Protein AF-A0A958XZP2-F1 (afdb_monomer)

Structure (mmCIF, N/CA/C/O backbone):
data_AF-A0A958XZP2-F1
#
_entry.id   AF-A0A958XZP2-F1
#
loop_
_atom_site.group_PDB
_atom_site.id
_atom_site.type_symbol
_atom_site.label_atom_id
_atom_site.label_alt_id
_atom_site.label_comp_id
_atom_site.label_asym_id
_atom_site.label_entity_id
_atom_site.label_seq_id
_atom_site.pdbx_PDB_ins_code
_atom_site.Cartn_x
_atom_site.Cartn_y
_atom_site.Cartn_z
_atom_site.occupancy
_atom_site.B_iso_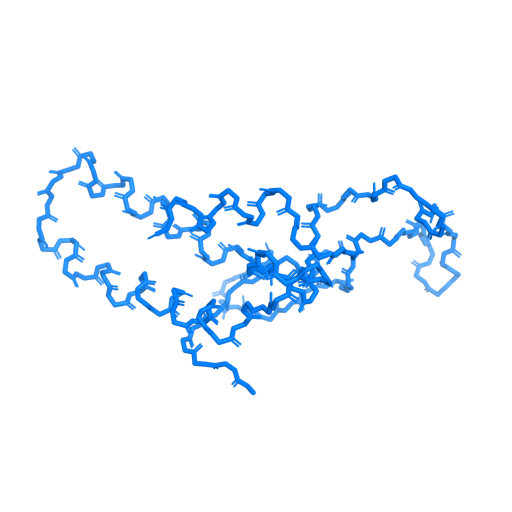or_equiv
_atom_site.auth_seq_id
_atom_site.auth_comp_id
_atom_site.auth_asym_id
_atom_site.auth_atom_id
_atom_site.pdbx_PDB_model_num
ATOM 1 N N . GLY A 1 1 ? -9.287 -0.840 -13.168 1.00 87.62 1 GLY A N 1
ATOM 2 C CA . GLY A 1 1 ? -9.205 -0.010 -11.952 1.00 87.62 1 GLY A CA 1
ATOM 3 C C . GLY A 1 1 ? -9.614 -0.863 -10.775 1.00 87.62 1 GLY A C 1
ATOM 4 O O . GLY A 1 1 ? -10.438 -1.745 -10.977 1.00 87.62 1 GLY A O 1
ATOM 5 N N . ALA A 1 2 ? -9.021 -0.633 -9.608 1.00 97.25 2 ALA A N 1
ATOM 6 C CA . ALA A 1 2 ? -9.322 -1.359 -8.375 1.00 97.25 2 ALA A CA 1
ATOM 7 C C . ALA A 1 2 ? -10.354 -0.597 -7.528 1.00 97.25 2 ALA A C 1
ATOM 9 O O . ALA A 1 2 ? -10.469 0.627 -7.630 1.00 97.25 2 ALA A O 1
ATOM 10 N N . ARG A 1 3 ? -11.115 -1.324 -6.711 1.00 98.44 3 ARG A N 1
ATOM 11 C CA . ARG A 1 3 ? -11.958 -0.762 -5.648 1.00 98.44 3 ARG A CA 1
ATOM 12 C C . ARG A 1 3 ? -11.086 -0.292 -4.477 1.00 98.44 3 ARG A C 1
ATOM 14 O O . ARG A 1 3 ? -9.874 -0.472 -4.477 1.00 98.44 3 ARG A O 1
ATOM 21 N N . GLY A 1 4 ? -11.722 0.280 -3.455 1.00 97.94 4 GLY A N 1
ATOM 22 C CA . GLY A 1 4 ? -11.022 0.702 -2.244 1.00 97.94 4 GLY A CA 1
ATOM 23 C C . GLY A 1 4 ? -10.228 1.991 -2.439 1.00 97.94 4 GLY A C 1
ATOM 24 O O . GLY A 1 4 ? -10.629 2.861 -3.213 1.00 97.94 4 GLY A O 1
ATOM 25 N N . TRP A 1 5 ? -9.124 2.123 -1.709 1.00 98.12 5 TRP A N 1
ATOM 26 C CA . TRP A 1 5 ? -8.208 3.257 -1.812 1.00 98.12 5 TRP A CA 1
ATOM 27 C C . TRP A 1 5 ? -6.759 2.791 -1.666 1.00 98.12 5 TRP A C 1
ATOM 29 O O . TRP A 1 5 ? -6.489 1.740 -1.090 1.00 98.12 5 TRP A O 1
ATOM 39 N N . VAL A 1 6 ? -5.834 3.590 -2.196 1.00 97.62 6 VAL A N 1
ATOM 40 C CA . VAL A 1 6 ? -4.394 3.335 -2.138 1.00 97.62 6 VAL A CA 1
ATOM 41 C C . VAL A 1 6 ? -3.657 4.636 -1.852 1.00 97.62 6 VAL A C 1
ATOM 43 O O . VAL A 1 6 ? -4.062 5.702 -2.318 1.00 97.62 6 VAL A O 1
ATOM 46 N N . PHE A 1 7 ? -2.578 4.537 -1.085 1.00 97.31 7 PHE A N 1
ATOM 47 C CA . PHE A 1 7 ? -1.585 5.585 -0.900 1.00 97.31 7 PHE A CA 1
ATOM 48 C C . PHE A 1 7 ? -0.209 4.978 -1.166 1.00 97.31 7 PHE A C 1
ATOM 50 O O . PHE A 1 7 ? 0.062 3.866 -0.706 1.00 97.31 7 PHE A O 1
ATOM 57 N N . HIS A 1 8 ? 0.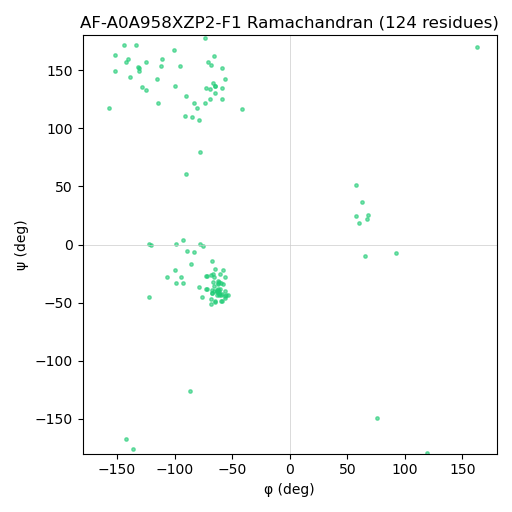616 5.706 -1.921 1.00 96.25 8 HIS A N 1
ATOM 58 C CA . HIS A 1 8 ? 1.963 5.276 -2.266 1.00 96.25 8 HIS A CA 1
ATOM 59 C C . HIS A 1 8 ? 2.952 5.694 -1.163 1.00 96.25 8 HIS A C 1
ATOM 61 O O . HIS A 1 8 ? 2.733 5.386 0.003 1.00 96.25 8 HIS A O 1
ATOM 67 N N . GLN A 1 9 ? 4.024 6.408 -1.498 1.00 95.12 9 GLN A N 1
ATOM 68 C CA . GLN A 1 9 ? 5.125 6.707 -0.584 1.00 95.12 9 GLN A CA 1
ATOM 69 C C . GLN A 1 9 ? 5.164 8.162 -0.080 1.00 95.12 9 GLN A C 1
ATOM 71 O O . GLN A 1 9 ? 5.581 8.403 1.051 1.00 95.12 9 GLN A O 1
ATOM 76 N N . ASN A 1 10 ? 4.655 9.134 -0.850 1.00 96.44 10 ASN A N 1
ATOM 77 C CA . ASN A 1 10 ? 4.691 10.558 -0.486 1.00 96.44 10 ASN A CA 1
ATOM 78 C C . ASN A 1 10 ? 3.309 11.209 -0.487 1.00 96.44 10 ASN A C 1
ATOM 80 O O . ASN A 1 10 ? 2.557 11.108 -1.454 1.00 96.44 10 ASN A O 1
ATOM 84 N N . THR A 1 11 ? 3.016 11.955 0.578 1.00 97.00 11 THR A N 1
ATOM 85 C CA . THR A 1 11 ? 1.851 12.842 0.669 1.00 97.00 11 THR A CA 1
ATOM 86 C C . THR A 1 11 ? 2.263 14.204 1.226 1.00 97.00 11 THR A C 1
ATOM 88 O O . THR A 1 11 ? 3.394 14.386 1.677 1.00 97.00 11 THR A O 1
ATOM 91 N N . ASP A 1 12 ? 1.351 15.169 1.202 1.00 96.75 12 ASP A N 1
ATOM 92 C CA . ASP A 1 12 ? 1.570 16.528 1.691 1.00 96.75 12 ASP A CA 1
ATOM 93 C C . ASP A 1 12 ? 0.319 17.098 2.396 1.00 96.75 12 ASP A C 1
ATOM 95 O O . ASP A 1 12 ? -0.635 16.385 2.745 1.00 96.75 12 ASP A O 1
ATOM 99 N N . LEU A 1 13 ? 0.312 18.414 2.641 1.00 98.25 13 LEU A N 1
ATOM 100 C CA . LEU A 1 13 ? -0.820 19.107 3.264 1.00 98.25 13 LEU A CA 1
ATOM 101 C C . LEU A 1 13 ? -2.137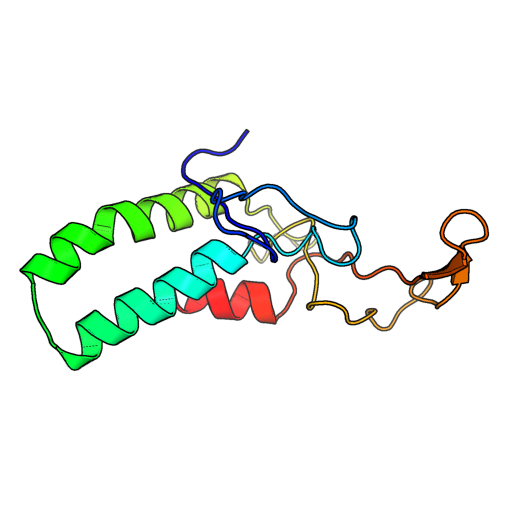 18.899 2.494 1.00 98.25 13 LEU A C 1
ATOM 103 O O . LEU A 1 13 ? -3.204 18.890 3.107 1.00 98.25 13 LEU A O 1
ATOM 107 N N . TRP A 1 14 ? -2.057 18.679 1.183 1.00 97.38 14 TRP A N 1
ATOM 108 C CA . TRP A 1 14 ? -3.190 18.529 0.274 1.00 97.38 14 TRP A CA 1
ATOM 109 C C . TRP A 1 14 ? -3.623 17.077 0.077 1.00 97.38 14 TRP A C 1
ATOM 111 O O . TRP A 1 14 ? -4.559 16.825 -0.679 1.00 97.38 14 TRP A O 1
ATOM 121 N N . ARG A 1 15 ? -3.003 16.132 0.799 1.00 96.88 15 ARG A N 1
ATOM 122 C CA . ARG A 1 15 ? -3.402 14.715 0.841 1.00 96.88 15 ARG A CA 1
ATOM 123 C C . ARG A 1 15 ? -3.301 14.022 -0.516 1.00 96.88 15 ARG A C 1
ATOM 125 O O . ARG A 1 15 ? -4.125 13.169 -0.843 1.00 96.88 15 ARG A O 1
ATOM 132 N N . VAL A 1 16 ? -2.290 14.370 -1.310 1.00 96.94 16 VAL A N 1
ATOM 133 C CA . VAL A 1 16 ? -2.003 13.626 -2.540 1.00 96.94 16 VAL A CA 1
ATOM 134 C C . VAL A 1 16 ? -1.720 12.157 -2.211 1.00 96.94 16 VAL A C 1
ATOM 136 O O . VAL A 1 16 ? -1.006 11.854 -1.256 1.00 96.94 16 VAL A O 1
ATOM 139 N N . ALA A 1 17 ? -2.313 11.253 -2.990 1.00 96.69 17 ALA A N 1
ATOM 140 C CA . ALA A 1 17 ? -2.124 9.809 -2.845 1.00 96.69 17 ALA A CA 1
ATOM 141 C C . ALA A 1 17 ? -1.585 9.129 -4.115 1.00 96.69 17 ALA A C 1
ATOM 143 O O . ALA A 1 17 ? -1.386 7.914 -4.138 1.00 96.69 17 ALA A O 1
ATOM 144 N N . ALA A 1 18 ? -1.357 9.911 -5.172 1.00 95.06 18 ALA A N 1
ATOM 145 C CA . ALA A 1 18 ? -0.758 9.458 -6.420 1.00 95.06 18 ALA A CA 1
ATOM 146 C C . ALA A 1 18 ? 0.728 9.091 -6.225 1.00 95.06 18 ALA A C 1
ATOM 148 O O . ALA A 1 18 ? 1.368 9.636 -5.324 1.00 95.06 18 ALA A O 1
ATOM 149 N N . PRO A 1 19 ? 1.284 8.197 -7.061 1.00 94.06 19 PRO A N 1
ATOM 150 C CA . PRO A 1 19 ? 2.707 7.880 -7.015 1.00 94.06 19 PRO A CA 1
ATOM 151 C C . PRO A 1 19 ? 3.538 9.114 -7.389 1.00 94.06 19 PRO A C 1
ATOM 153 O O . PRO A 1 19 ? 3.206 9.811 -8.351 1.00 94.06 19 PRO A O 1
ATOM 156 N N . MET A 1 20 ? 4.617 9.370 -6.647 1.00 91.44 20 MET A N 1
ATOM 157 C CA . MET A 1 20 ? 5.513 10.513 -6.882 1.00 91.44 20 MET A CA 1
ATOM 158 C C . MET A 1 20 ? 6.887 10.073 -7.405 1.00 91.44 20 MET A C 1
ATOM 160 O O . MET A 1 20 ? 7.270 8.913 -7.244 1.00 91.44 20 MET A O 1
ATOM 164 N N . ASP A 1 21 ? 7.605 11.007 -8.033 1.00 88.25 21 ASP A N 1
ATOM 165 C CA . ASP A 1 21 ? 9.038 10.968 -8.384 1.00 88.25 21 ASP A CA 1
ATOM 166 C C . ASP A 1 21 ? 9.485 9.908 -9.406 1.00 88.25 21 ASP A C 1
ATOM 168 O O . ASP A 1 21 ? 10.582 9.990 -9.949 1.00 88.25 21 ASP A O 1
ATOM 172 N N . GLY A 1 22 ? 8.615 8.961 -9.761 1.00 86.62 22 GLY A N 1
ATOM 173 C CA . GLY A 1 22 ? 8.839 7.989 -10.828 1.00 86.62 22 GLY A CA 1
ATOM 174 C C . GLY A 1 22 ? 8.824 6.543 -10.335 1.00 86.62 22 GLY A C 1
ATOM 175 O O . GLY A 1 22 ? 8.602 6.280 -9.155 1.00 86.62 22 GLY A O 1
ATOM 176 N N . PRO A 1 23 ? 9.037 5.568 -11.230 1.00 83.69 23 PRO A N 1
ATOM 177 C CA . PRO A 1 23 ? 8.819 4.157 -10.923 1.00 83.69 23 PRO A CA 1
ATOM 178 C C . PRO A 1 23 ? 9.763 3.589 -9.854 1.00 83.69 23 PRO A C 1
ATOM 180 O O . PRO A 1 23 ? 9.423 2.586 -9.232 1.00 83.69 23 PRO A O 1
ATOM 183 N N . CYS A 1 24 ? 10.913 4.224 -9.619 1.00 86.06 24 CYS A N 1
ATOM 184 C CA . CYS A 1 24 ? 11.905 3.783 -8.637 1.00 86.06 24 CYS A CA 1
ATOM 185 C C . CYS A 1 24 ? 11.417 3.930 -7.184 1.00 86.06 24 CYS A C 1
ATOM 187 O O . CYS A 1 24 ? 11.861 3.191 -6.306 1.00 86.06 24 CYS A O 1
ATOM 189 N N . TRP A 1 25 ? 10.490 4.862 -6.950 1.00 89.94 25 TRP A N 1
ATOM 190 C CA . TRP A 1 25 ? 9.954 5.212 -5.628 1.00 89.94 25 TRP A CA 1
ATOM 191 C C . TRP A 1 25 ? 8.435 5.046 -5.585 1.00 89.94 25 TRP A C 1
ATOM 193 O O . TRP A 1 25 ? 7.874 4.439 -4.677 1.00 89.94 25 TRP A O 1
ATOM 203 N N . GLY A 1 26 ? 7.771 5.546 -6.627 1.00 92.00 26 GLY A N 1
ATOM 204 C CA . GLY A 1 26 ? 6.324 5.611 -6.769 1.00 92.00 26 GLY A CA 1
ATOM 205 C C . GLY A 1 26 ? 5.621 4.269 -6.907 1.00 92.00 26 GLY A C 1
ATOM 206 O O . GLY A 1 26 ? 4.410 4.219 -6.752 1.00 92.00 26 GLY A O 1
ATOM 207 N N . THR A 1 27 ? 6.328 3.172 -7.183 1.00 92.12 27 THR A N 1
ATOM 208 C CA . THR A 1 27 ? 5.713 1.833 -7.286 1.00 92.12 27 THR A CA 1
ATOM 209 C C . THR A 1 27 ? 5.403 1.196 -5.930 1.00 92.12 27 THR A C 1
ATOM 211 O O . THR A 1 27 ? 4.849 0.101 -5.881 1.00 92.12 27 THR A O 1
ATOM 214 N N . PHE A 1 28 ? 5.696 1.880 -4.821 1.00 95.50 28 PHE A N 1
ATOM 215 C CA . PHE A 1 28 ? 5.384 1.417 -3.473 1.00 95.50 28 PHE A CA 1
ATOM 216 C C . PHE A 1 28 ? 3.901 1.623 -3.131 1.00 95.50 28 PHE A C 1
ATOM 218 O O . PHE A 1 28 ? 3.527 2.574 -2.452 1.00 95.50 28 PHE A O 1
ATOM 225 N N . THR A 1 29 ? 3.027 0.735 -3.606 1.00 95.69 29 THR A N 1
ATOM 226 C CA . THR A 1 29 ? 1.562 0.846 -3.452 1.00 95.69 29 THR A CA 1
ATOM 227 C C . THR A 1 29 ? 1.037 0.501 -2.053 1.00 95.69 29 THR A C 1
ATOM 229 O O . THR A 1 29 ? -0.169 0.544 -1.828 1.00 95.69 29 THR A O 1
ATOM 232 N N . VAL A 1 30 ? 1.900 0.108 -1.114 1.00 96.94 30 VAL A N 1
ATOM 233 C CA . VAL A 1 30 ? 1.494 -0.408 0.207 1.00 96.94 30 VAL A CA 1
ATOM 234 C C . VAL A 1 30 ? 1.554 0.624 1.332 1.00 96.94 30 VAL A C 1
ATOM 236 O O . VAL A 1 30 ? 1.200 0.297 2.462 1.00 96.94 30 VAL A O 1
ATOM 239 N N . GLY A 1 31 ? 1.935 1.878 1.066 1.00 97.12 31 GLY A N 1
ATOM 240 C CA . GLY A 1 31 ? 2.074 2.884 2.125 1.00 97.12 31 GLY A CA 1
ATOM 241 C C . GLY A 1 31 ? 0.772 3.159 2.881 1.00 97.12 31 GLY A C 1
ATOM 242 O O . GLY A 1 31 ? 0.783 3.281 4.103 1.00 97.12 31 GLY A O 1
ATOM 243 N N . GLY A 1 32 ? -0.372 3.182 2.189 1.00 97.25 32 GLY A N 1
ATOM 244 C CA . GLY A 1 32 ? -1.683 3.329 2.838 1.00 97.25 32 GLY A CA 1
ATOM 245 C C . GLY A 1 32 ? -2.013 2.172 3.777 1.00 97.25 32 GLY A C 1
ATOM 246 O O . GLY A 1 32 ? -2.454 2.393 4.902 1.00 97.25 32 GLY A O 1
ATOM 247 N N . ALA A 1 33 ? -1.732 0.954 3.320 1.00 97.62 33 ALA A N 1
ATOM 248 C CA . ALA A 1 33 ? -1.868 -0.267 4.100 1.00 97.62 33 ALA A CA 1
ATOM 249 C C . ALA A 1 33 ? -0.951 -0.259 5.337 1.00 97.62 33 ALA A C 1
ATOM 251 O O . ALA A 1 33 ? -1.385 -0.539 6.451 1.00 97.62 33 ALA A O 1
ATOM 252 N N . TRP A 1 34 ? 0.299 0.169 5.179 1.00 97.94 34 TRP A N 1
ATOM 253 C CA . TRP A 1 34 ? 1.227 0.267 6.300 1.00 97.94 34 TRP A CA 1
ATOM 254 C C . TRP A 1 34 ? 0.743 1.254 7.372 1.00 97.94 34 TRP A C 1
ATOM 256 O O . TRP A 1 34 ? 0.787 0.955 8.565 1.00 97.94 34 TRP A O 1
ATOM 266 N N . LEU A 1 35 ? 0.211 2.412 6.966 1.00 97.62 35 LEU A N 1
ATOM 267 C CA . LEU A 1 35 ? -0.360 3.379 7.907 1.00 97.62 35 LEU A CA 1
ATOM 268 C C . LEU A 1 35 ? -1.558 2.804 8.673 1.00 97.62 35 LEU A C 1
ATOM 270 O O . LEU A 1 35 ? -1.735 3.132 9.846 1.00 97.62 35 LEU A O 1
ATOM 274 N N . THR A 1 36 ? -2.359 1.924 8.059 1.00 97.75 36 THR A N 1
ATOM 275 C CA . THR A 1 36 ? -3.474 1.287 8.772 1.00 97.75 36 THR A CA 1
ATOM 276 C C . THR A 1 36 ? -3.021 0.372 9.903 1.00 97.75 36 THR A C 1
ATOM 278 O O . THR A 1 36 ? -3.729 0.300 10.905 1.00 97.75 36 THR A O 1
ATOM 281 N N . ASN A 1 37 ? -1.825 -0.220 9.820 1.00 96.19 37 ASN A N 1
ATOM 282 C CA . ASN A 1 37 ? -1.278 -1.036 10.907 1.00 96.19 37 ASN A CA 1
ATOM 283 C C . ASN A 1 37 ? -1.049 -0.186 12.164 1.00 96.19 37 ASN A C 1
ATOM 285 O O . ASN A 1 37 ? -1.434 -0.597 13.249 1.00 96.19 37 ASN A O 1
ATOM 289 N N . GLN A 1 38 ? -0.551 1.051 12.028 1.00 97.00 38 GLN A N 1
ATOM 290 C CA . GLN A 1 38 ? -0.387 1.961 13.175 1.00 97.00 38 GLN A CA 1
ATOM 291 C C . GLN A 1 38 ? -1.725 2.373 13.806 1.00 97.00 38 GLN A C 1
ATOM 293 O O . GLN A 1 38 ? -1.822 2.545 15.022 1.00 97.00 38 GLN A O 1
ATOM 298 N N . LEU A 1 39 ? -2.765 2.544 12.985 1.00 97.56 39 LEU A N 1
ATOM 299 C CA . LEU A 1 39 ? -4.112 2.819 13.485 1.00 97.56 39 LEU A CA 1
ATOM 300 C C . LEU A 1 39 ? -4.667 1.600 14.233 1.00 97.56 39 LEU A C 1
ATOM 302 O O . LEU A 1 39 ? -5.249 1.737 15.305 1.00 97.56 39 LEU A O 1
ATOM 306 N N . TYR A 1 40 ? -4.450 0.397 13.704 1.00 97.50 40 TYR A N 1
ATOM 307 C CA . TYR A 1 40 ? -4.882 -0.830 14.361 1.00 97.50 40 TYR A CA 1
ATOM 308 C C . TYR A 1 40 ? -4.107 -1.103 15.655 1.00 97.50 40 TYR A C 1
ATOM 310 O O . TYR A 1 40 ? -4.715 -1.459 16.663 1.00 97.50 40 TYR A O 1
ATOM 318 N N . ASP A 1 41 ? -2.801 -0.829 15.684 1.00 97.62 41 ASP A N 1
ATOM 319 C CA . ASP A 1 41 ? -1.988 -0.890 16.899 1.00 97.62 41 ASP A CA 1
ATOM 320 C C . ASP A 1 41 ? -2.585 -0.010 18.001 1.00 97.62 41 ASP A C 1
ATOM 322 O O . ASP A 1 41 ? -2.712 -0.454 19.141 1.00 97.62 41 ASP A O 1
ATOM 326 N N . HIS A 1 42 ? -3.024 1.213 17.675 1.00 98.00 42 HIS A N 1
ATOM 327 C CA . HIS A 1 42 ? -3.690 2.081 18.649 1.00 98.00 42 HIS A CA 1
ATOM 328 C C . HIS A 1 42 ? -4.909 1.397 19.280 1.00 98.00 42 HIS A C 1
ATOM 330 O O . HIS A 1 42 ? -5.030 1.387 20.505 1.00 98.00 42 HIS A O 1
ATOM 336 N N . TYR A 1 43 ? -5.759 0.759 18.469 1.00 98.19 43 TYR A N 1
ATOM 337 C CA . TYR A 1 43 ? -6.869 -0.046 18.980 1.00 98.19 43 TYR A CA 1
ATOM 338 C C . TYR A 1 43 ? -6.384 -1.201 19.869 1.00 98.19 43 TYR A C 1
ATOM 340 O O . TYR A 1 43 ? -6.954 -1.420 20.935 1.00 98.19 43 TYR A O 1
ATOM 348 N N . LEU A 1 44 ? -5.327 -1.925 19.491 1.00 97.94 44 LEU A N 1
ATOM 349 C CA . LEU A 1 44 ? -4.798 -3.021 20.312 1.00 97.94 44 LEU A CA 1
ATOM 350 C C . LEU A 1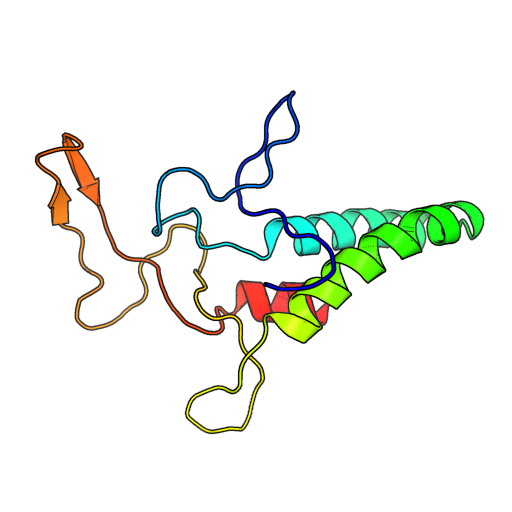 44 ? -4.308 -2.539 21.687 1.00 97.94 44 LEU A C 1
ATOM 352 O O . LEU A 1 44 ? -4.444 -3.269 22.673 1.00 97.94 44 LEU A O 1
ATOM 356 N N . TYR A 1 45 ? -3.787 -1.314 21.780 1.00 98.31 45 TYR A N 1
ATOM 357 C CA . TYR A 1 45 ? -3.358 -0.721 23.048 1.00 98.31 45 TYR A CA 1
ATOM 358 C C . TYR A 1 45 ? -4.508 -0.165 23.894 1.00 98.31 45 TYR A C 1
ATOM 360 O O . TYR A 1 45 ? -4.440 -0.257 25.121 1.00 98.31 45 TYR A O 1
ATOM 368 N N . THR A 1 46 ? -5.542 0.422 23.285 1.00 98.19 46 THR A N 1
ATOM 369 C CA . THR A 1 46 ? -6.646 1.067 24.024 1.00 98.19 46 THR A CA 1
ATOM 370 C C . THR A 1 46 ? -7.841 0.148 24.259 1.00 98.19 46 THR A C 1
ATOM 372 O O . THR A 1 46 ? -8.549 0.305 25.252 1.00 98.19 46 THR A O 1
ATOM 375 N N . GLN A 1 47 ? -8.051 -0.826 23.371 1.00 97.94 47 GLN A N 1
ATOM 376 C CA . GLN A 1 47 ? -9.210 -1.721 23.305 1.00 97.94 47 GLN A CA 1
ATOM 377 C C . GLN A 1 47 ? -10.553 -0.977 23.159 1.00 97.94 47 GLN A C 1
ATOM 379 O O . GLN A 1 47 ? -11.611 -1.501 23.509 1.00 97.94 47 GLN A O 1
ATOM 384 N N . GLU A 1 48 ? -10.539 0.249 22.626 1.00 98.56 48 GLU A N 1
ATOM 385 C CA . GLU A 1 48 ? -11.744 1.065 22.447 1.00 98.56 48 GLU A CA 1
ATOM 386 C C . GLU A 1 48 ? -12.550 0.628 21.214 1.00 98.56 48 GLU A C 1
ATOM 388 O O . GLU A 1 48 ? -12.181 0.893 20.069 1.00 98.56 48 GLU A O 1
ATOM 393 N N . GLU A 1 49 ? -13.695 -0.025 21.439 1.00 98.06 49 GLU A N 1
ATOM 394 C CA . GLU A 1 49 ? -14.547 -0.531 20.352 1.00 98.06 49 GLU A CA 1
ATOM 395 C C . GLU A 1 49 ? -15.102 0.568 19.437 1.00 98.06 49 GLU A C 1
ATOM 397 O O . GLU A 1 49 ? -15.259 0.340 18.238 1.00 98.06 49 GLU A O 1
ATOM 402 N N . GLU A 1 50 ? -15.407 1.755 19.970 1.00 98.50 50 GLU A N 1
ATOM 403 C CA . GLU A 1 50 ? -15.906 2.870 19.153 1.00 98.50 50 GLU A CA 1
ATOM 404 C C . GLU A 1 50 ? -14.835 3.366 18.173 1.00 98.50 50 GLU A C 1
ATOM 406 O O . GLU A 1 50 ? -15.130 3.556 16.994 1.00 98.50 50 GLU A O 1
ATOM 411 N N . TYR A 1 51 ? -13.572 3.446 18.608 1.00 98.38 51 TYR A N 1
ATOM 412 C CA . TYR A 1 51 ? -12.452 3.756 17.719 1.00 98.38 51 TYR A CA 1
ATOM 413 C C . TYR A 1 51 ? -12.293 2.694 16.622 1.00 98.38 51 TYR A C 1
ATOM 415 O O . TYR A 1 51 ? -12.136 3.035 15.449 1.00 98.38 51 TYR A O 1
ATOM 423 N N . LEU A 1 52 ? -12.410 1.402 16.962 1.00 98.38 52 LEU A N 1
ATOM 424 C CA . LEU A 1 52 ? -12.355 0.335 15.958 1.00 98.38 52 LEU A CA 1
ATOM 425 C C . LEU A 1 52 ? -13.485 0.457 14.925 1.00 98.38 52 LEU A C 1
ATOM 427 O O . LEU A 1 52 ? -13.249 0.244 13.736 1.00 98.38 52 LEU A O 1
ATOM 431 N N . LYS A 1 53 ? -14.706 0.808 15.346 1.00 98.50 53 LYS A N 1
ATOM 432 C CA . LYS A 1 53 ? -15.843 1.010 14.429 1.00 98.50 53 LYS A CA 1
ATOM 433 C C . LYS A 1 53 ? -15.591 2.157 13.452 1.00 98.50 53 LYS A C 1
ATOM 435 O O . LYS A 1 53 ? -15.964 2.035 12.286 1.00 98.50 53 LYS A O 1
ATOM 440 N N . GLU A 1 54 ? -14.950 3.235 13.899 1.00 98.19 54 GLU A N 1
ATOM 441 C CA . GLU A 1 54 ? -14.550 4.359 13.042 1.00 98.19 54 GLU A CA 1
ATOM 442 C C . GLU A 1 54 ? -13.389 3.997 12.102 1.00 98.19 54 GLU A C 1
ATOM 444 O O . GLU A 1 54 ? -13.390 4.390 10.934 1.00 98.19 54 GLU A O 1
ATOM 449 N N . LEU A 1 55 ? -12.424 3.211 12.584 1.00 98.06 55 LEU A N 1
ATOM 450 C CA . LEU A 1 55 ? -11.253 2.770 11.825 1.00 98.06 55 LEU A CA 1
ATOM 451 C C . LEU A 1 55 ? -11.591 1.716 10.759 1.00 98.06 55 LEU A C 1
ATOM 453 O O . LEU A 1 55 ? -11.034 1.733 9.659 1.00 98.06 55 LEU A O 1
ATOM 457 N N . TYR A 1 56 ? -12.504 0.791 11.056 1.00 97.94 56 TYR A N 1
ATOM 458 C CA . TYR A 1 56 ? -12.765 -0.383 10.221 1.00 97.94 56 TYR A CA 1
ATOM 459 C C . TYR A 1 56 ? -13.076 -0.061 8.745 1.00 97.94 56 TYR A C 1
ATOM 461 O O . TYR A 1 56 ? -12.512 -0.723 7.870 1.00 97.94 56 TYR A O 1
ATOM 469 N N . PRO A 1 57 ? -13.899 0.952 8.398 1.00 98.38 57 PRO A N 1
ATOM 470 C CA . PRO A 1 57 ? -14.109 1.343 7.005 1.00 98.38 57 PRO A CA 1
ATOM 471 C C . PRO A 1 57 ? -12.822 1.750 6.271 1.00 98.38 57 PRO A C 1
ATOM 473 O O . PRO A 1 57 ? -12.696 1.468 5.077 1.00 98.38 57 PRO A O 1
ATOM 476 N N . VAL A 1 58 ? -11.866 2.375 6.968 1.00 97.94 58 VAL A N 1
ATOM 477 C CA . VAL A 1 58 ? -10.569 2.783 6.406 1.00 97.94 58 VAL A CA 1
ATOM 478 C C . VAL A 1 58 ? -9.726 1.549 6.088 1.00 97.94 58 VAL A C 1
ATOM 480 O O . VAL A 1 58 ? -9.307 1.393 4.939 1.00 97.94 58 VAL A O 1
ATOM 483 N N . MET A 1 59 ? -9.564 0.634 7.052 1.00 97.81 59 MET A N 1
ATOM 484 C CA . MET A 1 59 ? -8.843 -0.635 6.856 1.00 97.81 59 MET A CA 1
ATOM 485 C C . MET A 1 59 ? -9.476 -1.476 5.745 1.00 97.81 59 MET A C 1
ATOM 487 O O . MET A 1 59 ? -8.802 -1.898 4.808 1.00 97.81 59 MET A O 1
ATOM 491 N N . LYS A 1 60 ? -10.803 -1.644 5.782 1.00 98.06 60 LYS A N 1
ATOM 492 C CA . LYS A 1 60 ? -11.558 -2.370 4.754 1.00 98.06 60 LYS A CA 1
ATOM 493 C C . LYS A 1 60 ? -11.316 -1.792 3.362 1.00 98.06 60 LYS A C 1
ATOM 495 O O . LYS A 1 60 ? -11.214 -2.549 2.401 1.00 98.06 60 LYS A O 1
ATOM 500 N N . GLY A 1 61 ? -11.237 -0.469 3.240 1.00 98.38 61 GLY A N 1
ATOM 501 C CA . GLY A 1 61 ? -10.932 0.197 1.979 1.00 98.38 61 GLY A CA 1
ATOM 502 C C . GLY A 1 61 ? -9.539 -0.141 1.437 1.00 98.38 61 GLY A C 1
ATOM 503 O O . GLY A 1 61 ? -9.417 -0.366 0.235 1.00 98.38 61 GLY A O 1
ATOM 504 N N . ALA A 1 62 ? -8.527 -0.240 2.304 1.00 98.00 62 ALA A N 1
ATOM 505 C CA . ALA A 1 62 ? -7.176 -0.648 1.917 1.00 98.00 62 ALA A CA 1
ATOM 506 C C . ALA A 1 62 ? -7.143 -2.127 1.492 1.00 98.00 62 ALA A C 1
ATOM 508 O O . ALA A 1 62 ? -6.670 -2.443 0.403 1.00 98.00 62 ALA A O 1
ATOM 509 N N . VAL A 1 63 ? -7.753 -3.029 2.275 1.00 97.44 63 VAL A N 1
ATOM 510 C CA . VAL A 1 63 ? -7.888 -4.458 1.913 1.00 97.44 63 VAL A CA 1
ATOM 511 C C . VAL A 1 63 ? -8.589 -4.619 0.566 1.00 97.44 63 VAL A C 1
ATOM 513 O O . VAL A 1 63 ? -8.161 -5.396 -0.285 1.00 97.44 63 VAL A O 1
ATOM 516 N N . GLN A 1 64 ? -9.669 -3.868 0.344 1.00 98.31 64 GLN A N 1
ATOM 517 C CA . GLN A 1 64 ? -10.465 -3.968 -0.874 1.00 98.31 64 GLN A CA 1
ATOM 518 C C . GLN A 1 64 ? -9.667 -3.605 -2.132 1.00 98.31 64 GLN A C 1
ATOM 520 O O . GLN A 1 64 ? -9.943 -4.181 -3.186 1.00 98.31 64 GLN A O 1
ATOM 525 N N . PHE A 1 65 ? -8.691 -2.697 -2.019 1.00 98.31 65 PHE A N 1
ATOM 526 C CA . PHE A 1 65 ? -7.742 -2.409 -3.090 1.00 98.31 65 PHE A CA 1
ATOM 527 C C . PHE A 1 65 ? -6.858 -3.623 -3.384 1.00 98.31 65 PHE A C 1
ATOM 529 O O . PHE A 1 65 ? -6.788 -4.050 -4.534 1.00 98.31 65 PHE A O 1
ATOM 536 N N . PHE A 1 66 ? -6.255 -4.241 -2.363 1.00 97.69 66 PHE A N 1
ATOM 537 C CA . PHE A 1 66 ? -5.375 -5.400 -2.560 1.00 97.69 66 PHE A CA 1
ATOM 538 C C . PHE A 1 66 ? -6.100 -6.642 -3.079 1.00 97.69 66 PHE A C 1
ATOM 540 O O . PHE A 1 66 ? -5.536 -7.364 -3.895 1.00 97.69 66 PHE A O 1
ATOM 547 N N . LEU A 1 67 ? -7.370 -6.844 -2.719 1.00 97.12 67 LEU A N 1
ATOM 548 C CA . LEU A 1 67 ? -8.195 -7.906 -3.310 1.00 97.12 67 LEU A CA 1
ATOM 549 C C . LEU A 1 67 ? -8.373 -7.768 -4.832 1.00 97.12 67 LEU A C 1
ATOM 551 O O . LEU A 1 67 ? -8.614 -8.771 -5.499 1.00 97.12 67 LEU A O 1
ATOM 555 N N . ASP A 1 68 ? -8.267 -6.552 -5.373 1.00 98.19 68 ASP A N 1
ATOM 556 C CA . ASP A 1 68 ? -8.351 -6.285 -6.815 1.00 98.19 68 ASP A CA 1
ATOM 557 C C . ASP A 1 68 ? -6.975 -6.110 -7.476 1.00 98.19 68 ASP A C 1
ATOM 559 O O . ASP A 1 68 ? -6.865 -6.224 -8.697 1.00 98.19 68 ASP A O 1
ATOM 563 N N . PHE A 1 69 ? -5.950 -5.763 -6.692 1.00 97.25 69 PHE A N 1
ATOM 564 C CA . PHE A 1 69 ? -4.613 -5.421 -7.175 1.00 97.25 69 PHE A CA 1
ATOM 565 C C . PHE A 1 69 ? -3.657 -6.615 -7.206 1.00 97.25 69 PHE A C 1
ATOM 567 O O . PHE A 1 69 ? -2.789 -6.674 -8.075 1.00 97.25 69 PHE A O 1
ATOM 574 N N . LEU A 1 70 ? -3.795 -7.558 -6.270 1.00 97.25 70 LEU A N 1
ATOM 575 C CA . LEU A 1 70 ? -2.935 -8.734 -6.220 1.00 97.25 70 LEU A CA 1
ATOM 576 C C . LEU A 1 70 ? -3.167 -9.640 -7.435 1.00 97.25 70 LEU A C 1
ATOM 578 O O . LEU A 1 70 ? -4.301 -9.894 -7.842 1.00 97.25 70 LEU A O 1
ATOM 582 N N . VAL A 1 71 ? -2.075 -10.167 -7.982 1.00 97.25 71 VAL A N 1
ATOM 583 C CA . VAL A 1 71 ? -2.078 -11.091 -9.123 1.00 97.25 71 VAL A CA 1
ATOM 584 C C . VAL A 1 71 ? -1.340 -12.375 -8.769 1.00 97.25 71 VAL A C 1
ATOM 586 O O . VAL A 1 71 ? -0.509 -12.381 -7.864 1.00 97.25 71 VAL A O 1
ATOM 589 N N . GLU A 1 72 ? -1.629 -13.469 -9.470 1.00 97.56 72 GLU A N 1
ATOM 590 C CA . GLU A 1 72 ? -0.876 -14.714 -9.299 1.00 97.56 72 GLU A CA 1
ATOM 591 C C . GLU A 1 72 ? 0.584 -14.529 -9.733 1.00 97.56 72 GLU A C 1
ATOM 593 O O . GLU A 1 72 ? 0.877 -13.921 -10.768 1.00 97.56 72 GLU A O 1
ATOM 598 N N . ASP A 1 73 ? 1.512 -15.058 -8.938 1.00 95.56 73 ASP A N 1
ATOM 599 C CA . ASP A 1 73 ? 2.916 -15.137 -9.317 1.00 95.56 73 ASP A CA 1
ATOM 600 C C . ASP A 1 73 ? 3.105 -16.096 -10.514 1.00 95.56 73 ASP A C 1
ATOM 602 O O . ASP A 1 73 ? 2.246 -16.939 -10.777 1.00 95.56 73 ASP A O 1
ATOM 606 N N . PRO A 1 74 ? 4.238 -16.042 -11.240 1.00 93.88 74 PRO A N 1
ATOM 607 C CA . PRO A 1 74 ? 4.454 -16.900 -12.408 1.00 93.88 74 PRO A CA 1
ATOM 608 C C . PRO A 1 74 ? 4.371 -18.411 -12.134 1.00 93.88 74 PRO A C 1
ATOM 610 O O . PRO A 1 74 ? 4.167 -19.185 -13.069 1.00 93.88 74 PRO A O 1
ATOM 613 N N . GLN A 1 75 ? 4.554 -18.847 -10.882 1.00 94.62 75 GLN A N 1
ATOM 614 C CA . GLN A 1 75 ? 4.419 -20.251 -10.480 1.00 94.62 75 GLN A CA 1
ATOM 615 C C . GLN A 1 75 ? 2.987 -20.616 -10.049 1.00 94.62 75 GLN A C 1
ATOM 617 O O . GLN A 1 75 ? 2.721 -21.791 -9.794 1.00 94.62 75 GLN A O 1
ATOM 622 N N . GLY A 1 76 ? 2.073 -19.643 -9.966 1.00 92.94 76 GLY A N 1
ATOM 623 C CA . GLY A 1 76 ? 0.670 -19.824 -9.585 1.00 92.94 76 GLY A CA 1
ATOM 624 C C . GLY A 1 76 ? 0.469 -20.254 -8.130 1.00 92.94 76 GLY A C 1
ATOM 625 O O . GLY A 1 76 ? -0.541 -20.872 -7.800 1.00 92.94 76 GLY A O 1
ATOM 626 N N . LYS A 1 77 ? 1.449 -20.006 -7.257 1.00 94.19 77 LYS A N 1
ATOM 627 C CA . LYS A 1 77 ? 1.435 -20.440 -5.855 1.00 94.19 77 LYS A CA 1
ATOM 628 C C . LYS A 1 77 ? 0.988 -19.331 -4.910 1.00 94.19 77 LYS A C 1
ATOM 630 O O . LYS A 1 77 ? 0.387 -19.625 -3.878 1.00 94.19 77 LYS A O 1
ATOM 635 N N . TRP A 1 78 ? 1.305 -18.084 -5.235 1.00 95.00 78 TRP A N 1
ATOM 636 C CA . TRP A 1 78 ? 1.085 -16.939 -4.362 1.00 95.00 78 TRP A CA 1
ATOM 637 C C . TRP A 1 78 ? 0.387 -15.807 -5.098 1.00 95.00 78 TRP A C 1
ATOM 639 O O . TRP A 1 78 ? 0.551 -15.633 -6.302 1.00 95.00 78 TRP A O 1
ATOM 649 N N . LEU A 1 79 ? -0.354 -15.007 -4.337 1.00 96.19 79 LEU A N 1
ATOM 650 C CA . LEU A 1 79 ? -0.820 -13.701 -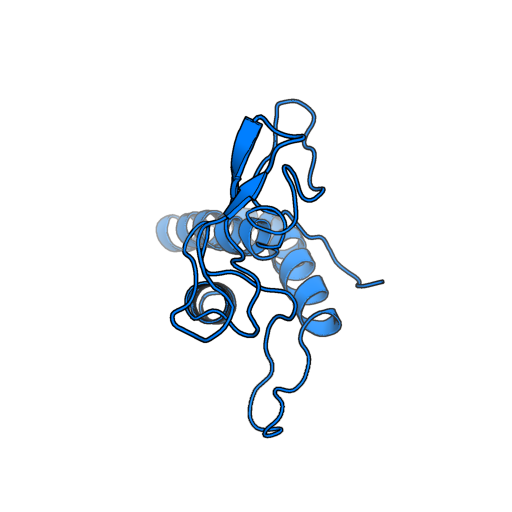4.776 1.00 96.19 79 LEU A CA 1
ATOM 651 C C . LEU A 1 79 ? 0.228 -12.654 -4.391 1.00 96.19 79 LEU A C 1
ATOM 653 O O . LEU A 1 79 ? 0.657 -12.605 -3.239 1.00 96.19 79 LEU A O 1
ATOM 657 N N . VAL A 1 80 ? 0.655 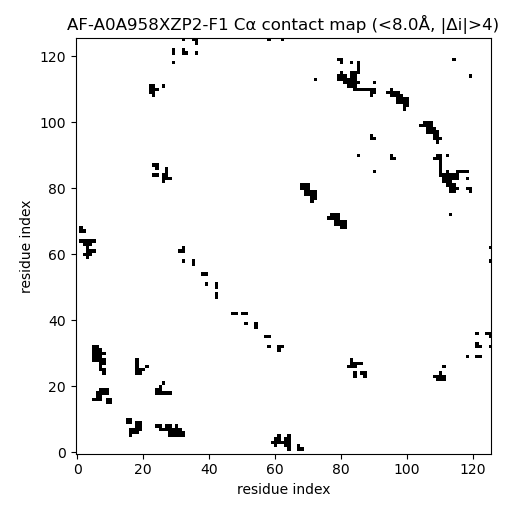-11.844 -5.355 1.00 97.00 80 VAL A N 1
ATOM 658 C CA . VAL A 1 80 ? 1.753 -10.881 -5.213 1.00 97.00 80 VAL A CA 1
ATOM 659 C C . VAL A 1 80 ? 1.360 -9.503 -5.733 1.00 97.00 80 VAL A C 1
ATOM 661 O O . VAL A 1 80 ? 0.523 -9.366 -6.628 1.00 97.00 80 VAL A O 1
ATOM 664 N N . THR A 1 81 ? 1.988 -8.467 -5.181 1.00 96.25 81 THR A N 1
ATOM 665 C CA . THR A 1 81 ? 1.932 -7.106 -5.722 1.00 96.25 81 THR A CA 1
ATOM 666 C C . THR A 1 81 ? 2.770 -7.019 -6.998 1.00 96.25 81 THR A C 1
ATOM 668 O O . THR A 1 81 ? 3.887 -7.535 -7.056 1.00 96.25 81 THR A O 1
ATOM 671 N N . ASN A 1 82 ? 2.233 -6.393 -8.046 1.00 94.88 82 ASN A N 1
ATOM 672 C CA . ASN A 1 82 ? 2.943 -6.177 -9.306 1.00 94.88 82 ASN A CA 1
ATOM 673 C C . ASN A 1 82 ? 2.327 -4.984 -10.075 1.00 94.88 82 ASN A C 1
ATOM 675 O O . ASN A 1 82 ? 1.164 -5.077 -10.478 1.00 94.88 82 ASN A O 1
ATOM 679 N N . PRO A 1 83 ? 3.069 -3.887 -10.321 1.00 93.19 83 PRO A N 1
ATOM 680 C CA . PRO A 1 83 ? 4.462 -3.660 -9.921 1.00 93.19 83 PRO A CA 1
ATOM 681 C C . PRO A 1 83 ? 4.611 -3.452 -8.404 1.00 93.19 83 PRO A C 1
ATOM 683 O O . PRO A 1 83 ? 3.656 -3.080 -7.728 1.00 93.19 83 PRO A O 1
ATOM 686 N N . SER A 1 84 ? 5.812 -3.701 -7.888 1.00 93.62 84 SER A N 1
ATOM 687 C CA . SER A 1 84 ? 6.214 -3.539 -6.486 1.00 93.62 84 SER A CA 1
ATOM 688 C C . SER A 1 84 ? 7.665 -3.045 -6.409 1.00 93.62 84 SER A C 1
ATOM 690 O O . SER A 1 84 ? 8.359 -2.985 -7.424 1.00 93.62 84 SER A O 1
ATOM 692 N N . THR A 1 85 ? 8.128 -2.689 -5.213 1.00 93.19 85 THR A N 1
ATOM 693 C CA . THR A 1 85 ? 9.515 -2.312 -4.932 1.00 93.19 85 THR A CA 1
ATOM 694 C C . THR A 1 85 ? 9.882 -2.643 -3.483 1.00 93.19 85 THR A C 1
ATOM 696 O O . THR A 1 85 ? 9.030 -2.603 -2.595 1.00 93.19 85 THR A O 1
ATOM 699 N N . SER A 1 86 ? 11.152 -2.969 -3.223 1.00 92.25 86 SER A N 1
ATOM 700 C CA . SER A 1 86 ? 11.731 -2.804 -1.884 1.00 92.25 86 SER A CA 1
ATOM 701 C C . SER A 1 86 ? 12.192 -1.352 -1.809 1.00 92.25 86 SER A C 1
ATOM 703 O O . SER A 1 86 ? 13.155 -1.043 -2.513 1.00 92.25 86 SER A O 1
ATOM 705 N N . PRO A 1 87 ? 11.537 -0.476 -1.020 1.00 92.88 87 PRO A N 1
ATOM 706 C CA . PRO A 1 87 ? 11.672 0.969 -1.137 1.00 92.88 87 PRO A CA 1
ATOM 707 C C . PRO A 1 87 ? 13.105 1.424 -1.375 1.00 92.88 87 PRO A C 1
ATOM 709 O O . PRO A 1 87 ? 13.982 1.210 -0.540 1.00 92.88 87 PRO A O 1
ATOM 712 N N . GLU A 1 88 ? 13.312 2.028 -2.545 1.00 90.44 88 GLU A N 1
ATOM 713 C CA . GLU A 1 88 ? 14.559 2.693 -2.934 1.00 90.44 88 GLU A CA 1
ATOM 714 C C . GLU A 1 88 ? 15.803 1.796 -2.950 1.00 90.44 88 GLU A C 1
ATOM 716 O O . GLU A 1 88 ? 16.928 2.295 -2.958 1.00 90.44 88 GLU A O 1
ATOM 721 N N . ASN A 1 89 ? 15.620 0.476 -3.000 1.00 88.31 89 ASN A N 1
ATOM 722 C CA . ASN A 1 89 ? 16.717 -0.475 -3.067 1.00 88.31 89 ASN A CA 1
ATOM 723 C C . ASN A 1 89 ? 16.697 -1.227 -4.409 1.00 88.31 89 ASN A C 1
ATOM 725 O O . ASN A 1 89 ? 15.691 -1.875 -4.723 1.00 88.31 89 ASN A O 1
ATOM 729 N N . PRO A 1 90 ? 17.774 -1.173 -5.216 1.00 85.88 90 PRO A N 1
ATOM 730 C CA . PRO A 1 90 ? 17.867 -1.982 -6.423 1.00 85.88 90 PRO A CA 1
ATOM 731 C C . PRO A 1 90 ? 17.919 -3.478 -6.058 1.00 85.88 90 PRO A C 1
ATOM 733 O O . PRO A 1 90 ? 18.721 -3.873 -5.207 1.00 85.88 90 PRO A O 1
ATOM 736 N N . PRO A 1 91 ? 17.090 -4.332 -6.685 1.00 84.62 91 PRO A N 1
ATOM 737 C CA . PRO A 1 91 ? 17.228 -5.777 -6.577 1.00 84.62 91 PRO A CA 1
ATOM 738 C C . PRO A 1 91 ? 18.597 -6.249 -7.071 1.00 84.62 91 PRO A C 1
ATOM 740 O O . PRO A 1 91 ? 19.178 -5.668 -7.983 1.00 84.62 91 PRO A O 1
ATOM 743 N N . GLU A 1 92 ? 19.083 -7.367 -6.540 1.00 83.56 92 GLU A N 1
ATOM 744 C CA . GLU A 1 92 ? 20.198 -8.066 -7.175 1.00 83.56 92 GLU A CA 1
ATOM 745 C C . GLU A 1 92 ? 19.698 -8.775 -8.441 1.00 83.56 92 GLU A C 1
ATOM 747 O O . GLU A 1 92 ? 18.799 -9.617 -8.387 1.00 83.56 92 GLU A O 1
ATOM 752 N N . GLY A 1 93 ? 20.272 -8.451 -9.600 1.00 82.44 93 GLY A N 1
ATOM 753 C CA . GLY A 1 93 ? 19.976 -9.167 -10.837 1.00 82.44 93 GLY A CA 1
ATOM 754 C C . GLY A 1 93 ? 20.384 -8.423 -12.108 1.00 82.44 93 GLY A C 1
ATOM 755 O O . GLY A 1 93 ? 20.734 -7.243 -12.061 1.00 82.44 93 GLY A O 1
ATOM 756 N N . PRO A 1 94 ? 20.335 -9.102 -13.268 1.00 81.94 94 PRO A N 1
ATOM 757 C CA . PRO A 1 94 ? 20.678 -8.490 -14.546 1.00 81.94 94 PRO A CA 1
ATOM 758 C C . PRO A 1 94 ? 19.781 -7.283 -14.849 1.00 81.94 94 PRO A C 1
ATOM 760 O O . PRO A 1 94 ? 18.559 -7.412 -14.873 1.00 81.94 94 PRO A O 1
ATOM 763 N N . GLY A 1 95 ? 20.389 -6.125 -15.113 1.00 79.69 95 GLY A N 1
ATOM 764 C CA . GLY A 1 95 ? 19.679 -4.892 -15.474 1.00 79.69 95 GLY A CA 1
ATOM 765 C C . GLY A 1 95 ? 19.334 -3.962 -14.306 1.00 79.69 95 GLY A C 1
ATOM 766 O O . GLY A 1 95 ? 18.924 -2.830 -14.554 1.00 79.69 95 GLY A O 1
ATOM 767 N N . TYR A 1 96 ? 19.546 -4.377 -13.054 1.00 83.62 96 TYR A N 1
ATOM 768 C CA . TYR A 1 96 ? 19.400 -3.517 -11.873 1.00 83.62 96 TYR A CA 1
ATOM 769 C C . TYR A 1 96 ? 20.725 -2.820 -11.534 1.00 83.62 96 TYR A C 1
ATOM 771 O O . TYR A 1 96 ? 21.312 -3.019 -10.474 1.00 83.62 96 TYR A O 1
ATOM 779 N N . GLU A 1 97 ? 21.220 -2.013 -12.471 1.00 83.75 97 GLU A N 1
ATOM 780 C CA . GLU A 1 97 ? 22.463 -1.254 -12.319 1.00 83.75 97 GLU A CA 1
ATOM 781 C C . GLU A 1 97 ? 22.181 0.246 -12.236 1.00 83.75 97 GLU A C 1
ATOM 783 O O . GLU A 1 97 ? 21.183 0.746 -12.765 1.00 83.75 97 GLU A O 1
ATOM 788 N N . TYR A 1 98 ? 23.083 0.971 -11.575 1.00 86.69 98 TYR A N 1
ATOM 789 C CA . TYR A 1 98 ? 23.052 2.425 -11.607 1.00 86.69 98 TYR A CA 1
ATOM 790 C C . TYR A 1 98 ? 23.428 2.921 -13.004 1.00 86.69 98 TYR A C 1
ATOM 792 O O . TYR A 1 98 ? 24.436 2.502 -13.572 1.00 86.69 98 TYR A O 1
ATOM 800 N N . PHE A 1 99 ? 22.661 3.868 -13.529 1.00 88.06 99 PHE A N 1
ATOM 801 C CA . PHE A 1 99 ? 22.952 4.556 -14.781 1.00 88.06 99 PHE A CA 1
ATOM 802 C C . PHE A 1 99 ? 22.821 6.064 -14.591 1.00 88.06 99 PHE A C 1
ATOM 804 O O . PHE A 1 99 ? 22.041 6.535 -13.767 1.00 88.06 99 PHE A O 1
ATOM 811 N N . PHE A 1 100 ? 23.599 6.841 -15.339 1.00 90.88 100 PHE A N 1
ATOM 812 C CA . PHE A 1 100 ? 23.475 8.294 -15.318 1.00 90.88 100 PHE A CA 1
ATOM 813 C C . PHE A 1 100 ? 22.345 8.725 -16.256 1.00 90.88 100 PHE A C 1
ATOM 815 O O . PHE A 1 100 ? 22.388 8.420 -17.448 1.00 90.88 100 PHE A O 1
ATOM 822 N N . ASP A 1 101 ? 21.342 9.423 -15.725 1.00 87.69 101 ASP A N 1
ATOM 823 C CA . ASP A 1 101 ? 20.304 10.064 -16.529 1.00 87.69 101 ASP A CA 1
ATOM 824 C C . ASP A 1 101 ? 20.741 11.496 -16.860 1.00 87.69 101 ASP A C 1
ATOM 826 O O . ASP A 1 101 ? 20.793 12.366 -15.988 1.00 87.69 101 ASP A O 1
ATOM 830 N N . GLU A 1 102 ? 21.051 11.746 -18.133 1.00 92.81 102 GLU A N 1
ATOM 831 C CA . GLU A 1 102 ? 21.467 13.065 -18.620 1.00 92.81 102 GLU A CA 1
ATOM 832 C C . GLU A 1 102 ? 20.351 14.119 -18.543 1.00 92.81 102 GLU A C 1
ATOM 834 O O . GLU A 1 102 ? 20.647 15.309 -18.440 1.00 92.81 102 GLU A O 1
ATOM 839 N N . VAL A 1 103 ? 19.078 13.708 -18.577 1.00 88.50 103 VAL A N 1
ATOM 840 C CA . VAL A 1 103 ? 17.922 14.616 -18.508 1.00 88.50 103 VAL A CA 1
ATOM 841 C C . VAL A 1 103 ? 17.712 15.097 -17.078 1.00 88.50 103 VAL A C 1
ATOM 843 O O . VAL A 1 103 ? 17.501 16.288 -16.848 1.00 88.50 103 VAL A O 1
ATOM 846 N N . ALA A 1 104 ? 17.787 14.180 -16.115 1.00 84.81 104 ALA A N 1
ATOM 847 C CA . ALA A 1 104 ? 17.627 14.496 -14.700 1.00 84.81 104 ALA A CA 1
ATOM 848 C C . ALA A 1 104 ? 18.931 14.963 -14.023 1.00 84.81 104 ALA A C 1
ATOM 850 O O . ALA A 1 104 ? 18.883 15.542 -12.938 1.00 84.81 104 ALA A O 1
ATOM 851 N N . GLY A 1 105 ? 20.095 14.723 -14.637 1.00 91.12 105 GLY A N 1
ATOM 852 C CA . GLY A 1 105 ? 21.406 15.098 -14.103 1.00 91.12 105 GLY A CA 1
ATOM 853 C C . GLY A 1 105 ? 21.815 14.316 -12.849 1.00 91.12 105 GLY A C 1
ATOM 854 O O . GLY A 1 105 ? 22.586 14.827 -12.035 1.00 91.12 105 GLY A O 1
ATOM 855 N N . PHE A 1 106 ? 21.292 13.101 -12.666 1.00 87.19 106 PHE A N 1
ATOM 856 C CA . PHE A 1 106 ? 21.495 12.278 -11.470 1.00 87.19 106 PHE A CA 1
ATOM 857 C C . PHE A 1 106 ? 21.684 10.797 -11.838 1.00 87.19 106 PHE A C 1
ATOM 859 O O . PHE A 1 106 ? 21.297 10.364 -12.922 1.00 87.19 106 PHE A O 1
ATOM 866 N N . TYR A 1 107 ? 22.286 10.009 -10.942 1.0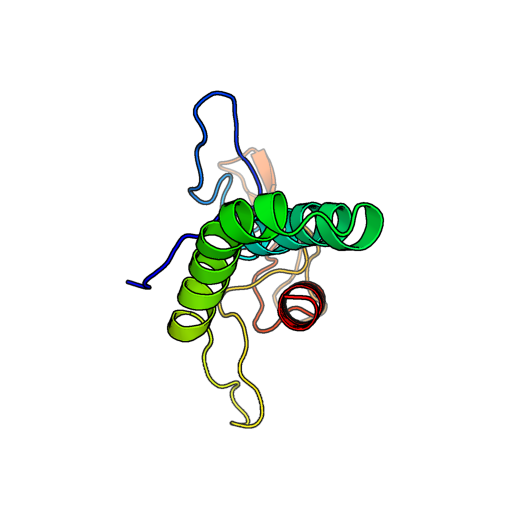0 86.75 107 TYR A N 1
ATOM 867 C CA . TYR A 1 107 ? 22.368 8.556 -11.116 1.00 86.75 107 TYR A CA 1
ATOM 868 C C . TYR A 1 107 ? 21.054 7.895 -10.693 1.00 86.75 107 TYR A C 1
ATOM 870 O O . TYR A 1 107 ? 20.665 7.961 -9.529 1.00 86.75 107 TYR A O 1
ATOM 878 N N . TYR A 1 108 ? 20.396 7.239 -11.640 1.00 85.75 108 TYR A N 1
ATOM 879 C CA . TYR A 1 108 ? 19.177 6.466 -11.443 1.00 85.75 108 TYR A CA 1
ATOM 880 C C . TYR A 1 108 ? 19.473 4.971 -11.372 1.00 85.75 108 TYR A C 1
ATOM 882 O O . TYR A 1 108 ? 20.569 4.514 -11.685 1.00 85.75 108 TYR A O 1
ATOM 890 N N . PHE A 1 109 ? 18.477 4.212 -10.933 1.00 85.38 109 PHE A N 1
ATOM 891 C CA . PHE A 1 109 ? 18.486 2.757 -10.831 1.00 85.38 109 PHE A CA 1
ATOM 892 C C . PHE A 1 109 ? 17.049 2.251 -10.983 1.00 85.38 109 PHE A C 1
ATOM 894 O O . PHE A 1 109 ? 16.109 3.029 -10.851 1.00 85.38 109 PHE A O 1
ATOM 901 N N . THR A 1 110 ? 16.859 0.962 -11.262 1.00 82.56 110 THR A N 1
ATOM 902 C CA . THR A 1 110 ? 15.519 0.353 -11.315 1.00 82.56 110 THR A CA 1
ATOM 903 C C . THR A 1 110 ? 15.244 -0.387 -10.009 1.00 82.56 110 THR A C 1
ATOM 905 O O . THR A 1 110 ? 16.111 -1.107 -9.525 1.00 82.56 110 THR A O 1
ATOM 908 N N . THR A 1 111 ? 14.045 -0.238 -9.445 1.00 85.94 111 THR A N 1
ATOM 909 C CA . THR A 1 111 ? 13.637 -0.954 -8.217 1.00 85.94 111 THR A CA 1
ATOM 910 C C . THR A 1 111 ? 12.412 -1.844 -8.400 1.00 85.94 111 THR A C 1
ATOM 912 O O . THR A 1 111 ? 11.969 -2.482 -7.448 1.00 85.94 111 THR A O 1
ATOM 915 N N . ILE A 1 112 ? 11.851 -1.883 -9.613 1.00 88.69 112 ILE A N 1
ATOM 916 C CA . ILE A 1 112 ? 10.596 -2.583 -9.873 1.00 88.69 112 ILE A CA 1
ATOM 917 C C . ILE A 1 112 ? 10.812 -4.088 -9.750 1.00 88.69 112 ILE A C 1
ATOM 919 O O . ILE A 1 112 ? 11.632 -4.664 -10.458 1.00 88.69 112 ILE A O 1
ATOM 923 N N . CYS A 1 113 ? 10.022 -4.729 -8.906 1.00 90.56 113 CYS A N 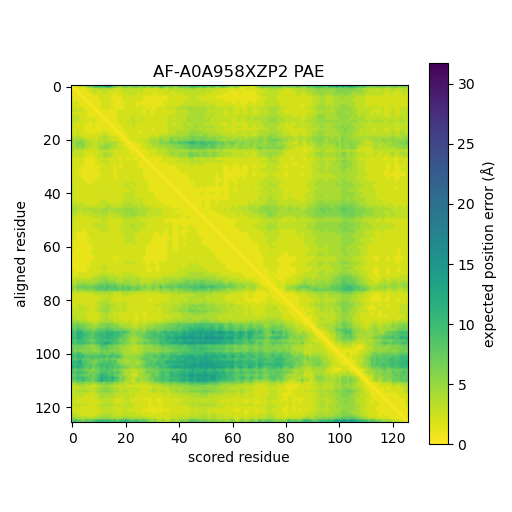1
ATOM 924 C CA . CYS A 1 113 ? 9.920 -6.173 -8.787 1.00 90.56 113 CYS A CA 1
ATOM 925 C C . CYS A 1 113 ? 8.443 -6.587 -8.673 1.00 90.56 113 CYS A C 1
ATOM 927 O O . CYS A 1 113 ? 7.537 -5.761 -8.793 1.00 90.56 113 CYS A O 1
ATOM 929 N N . TYR A 1 114 ? 8.191 -7.878 -8.469 1.00 92.88 114 TYR A N 1
ATOM 930 C CA . TYR A 1 114 ? 6.893 -8.373 -8.018 1.00 92.88 114 TYR A CA 1
ATOM 931 C C . TYR A 1 114 ? 7.059 -9.007 -6.636 1.00 92.88 114 TYR A C 1
ATOM 933 O O . TYR A 1 114 ? 8.071 -9.659 -6.378 1.00 92.88 114 TYR A O 1
ATOM 941 N N . GLY A 1 115 ? 6.070 -8.825 -5.762 1.00 93.44 115 GLY A N 1
ATOM 942 C CA . GLY A 1 115 ? 6.022 -9.461 -4.446 1.00 93.44 115 GLY A CA 1
ATOM 943 C C . GLY A 1 115 ? 7.232 -9.149 -3.569 1.00 93.44 115 GLY A C 1
ATOM 944 O O . GLY A 1 115 ? 7.855 -10.077 -3.050 1.00 93.44 115 GLY A O 1
ATOM 945 N N . SER A 1 116 ? 7.583 -7.866 -3.414 1.00 94.12 116 SER A N 1
ATOM 946 C CA . SER A 1 116 ? 8.643 -7.474 -2.483 1.00 94.12 116 SER A CA 1
ATOM 947 C C . SER A 1 116 ? 8.322 -7.987 -1.072 1.00 94.12 116 SER A C 1
ATOM 949 O O . SER A 1 116 ? 7.168 -8.002 -0.639 1.00 94.12 116 SER A O 1
ATOM 951 N N . SER A 1 117 ? 9.338 -8.425 -0.328 1.00 93.62 117 SER A N 1
ATOM 952 C CA . SER A 1 117 ? 9.121 -9.029 0.994 1.00 93.62 117 SER A CA 1
ATOM 953 C C . SER A 1 117 ? 8.419 -8.080 1.971 1.00 93.62 117 SER A C 1
ATOM 955 O O . SER A 1 117 ? 7.644 -8.527 2.812 1.00 93.62 117 SER A O 1
ATOM 957 N N . ILE A 1 118 ? 8.685 -6.774 1.852 1.00 95.38 118 ILE A N 1
ATOM 958 C CA . ILE A 1 118 ? 8.050 -5.736 2.668 1.00 95.38 118 ILE A CA 1
ATOM 959 C C . ILE A 1 118 ? 6.559 -5.597 2.350 1.00 95.38 118 ILE A C 1
ATOM 961 O O . ILE A 1 118 ? 5.767 -5.520 3.285 1.00 95.38 118 ILE A O 1
ATOM 965 N N . ASP A 1 119 ? 6.162 -5.647 1.074 1.00 95.88 119 ASP A N 1
ATOM 966 C CA . ASP A 1 119 ? 4.749 -5.630 0.692 1.00 95.88 119 ASP A CA 1
ATOM 967 C C . ASP A 1 119 ? 4.025 -6.825 1.310 1.00 95.88 119 ASP A C 1
ATOM 969 O O . ASP A 1 119 ? 2.990 -6.664 1.949 1.00 95.88 119 ASP A O 1
ATOM 973 N N . ILE A 1 120 ? 4.597 -8.024 1.163 1.00 94.31 120 ILE A N 1
ATOM 974 C CA . ILE A 1 120 ? 3.986 -9.253 1.678 1.00 94.31 120 ILE A CA 1
ATOM 975 C C . ILE A 1 120 ? 3.863 -9.218 3.203 1.00 94.31 120 ILE A C 1
ATOM 977 O O . ILE A 1 120 ? 2.834 -9.635 3.727 1.00 94.31 120 ILE A O 1
ATOM 981 N N . GLN A 1 121 ? 4.864 -8.692 3.912 1.00 96.19 121 GLN A N 1
ATOM 982 C CA . GLN A 1 121 ? 4.793 -8.545 5.365 1.00 96.19 121 GLN A CA 1
ATOM 983 C C . GLN A 1 121 ? 3.696 -7.556 5.779 1.00 96.19 121 GLN A C 1
ATOM 985 O O . GLN A 1 121 ? 2.861 -7.898 6.608 1.00 96.19 121 GLN A O 1
ATOM 990 N N . ILE A 1 122 ? 3.648 -6.369 5.165 1.00 96.88 122 ILE A N 1
ATOM 991 C CA . ILE A 1 122 ? 2.630 -5.353 5.476 1.00 96.88 122 ILE A CA 1
ATOM 992 C C . ILE A 1 122 ? 1.221 -5.900 5.237 1.00 96.88 122 ILE A C 1
ATOM 994 O O . ILE A 1 122 ? 0.336 -5.665 6.053 1.00 96.88 122 ILE A O 1
ATOM 998 N N . LEU A 1 123 ? 1.014 -6.630 4.138 1.00 95.25 123 LEU A N 1
ATOM 999 C CA . LEU A 1 123 ? -0.281 -7.226 3.808 1.00 95.25 123 LEU A CA 1
ATOM 1000 C C . LEU A 1 123 ? -0.649 -8.412 4.702 1.00 95.25 123 LEU A C 1
ATOM 1002 O O . LEU A 1 123 ? -1.832 -8.678 4.876 1.00 95.25 123 LEU A O 1
ATOM 1006 N N . ALA A 1 124 ? 0.333 -9.131 5.248 1.00 93.38 124 ALA A N 1
ATOM 1007 C C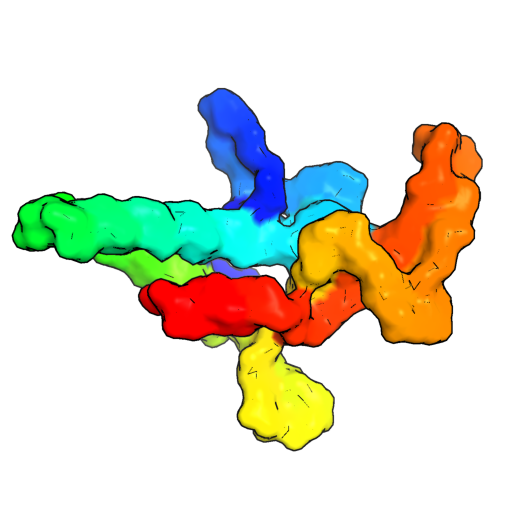A . ALA A 1 124 ? 0.086 -10.198 6.214 1.00 93.38 124 ALA A CA 1
ATOM 1008 C C . ALA A 1 124 ? -0.339 -9.658 7.590 1.00 93.38 124 ALA A C 1
ATOM 1010 O O . ALA A 1 124 ? -1.045 -10.355 8.316 1.00 93.38 124 ALA A O 1
ATOM 1011 N N . ASP A 1 125 ? 0.080 -8.437 7.926 1.00 91.88 125 ASP A N 1
ATOM 1012 C CA . ASP A 1 125 ? -0.268 -7.748 9.174 1.00 91.88 125 ASP A CA 1
ATOM 1013 C C . ASP A 1 125 ? -1.639 -7.035 9.114 1.00 91.88 125 ASP A C 1
ATOM 1015 O O . ASP A 1 125 ? -2.094 -6.502 10.127 1.00 91.88 125 ASP A O 1
ATOM 1019 N N . LEU A 1 126 ? -2.277 -7.013 7.936 1.00 83.19 126 LEU A N 1
ATOM 1020 C CA . LEU A 1 126 ? -3.480 -6.236 7.611 1.00 83.19 126 LEU A CA 1
ATOM 1021 C C . LEU A 1 126 ? -4.791 -7.010 7.807 1.00 83.19 126 LEU A C 1
ATOM 1023 O O . LEU A 1 126 ? -5.776 -6.377 8.258 1.00 83.19 126 LEU A O 1
#

Radius of gyration: 16.59 Å; Cα contacts (8 Å, |Δi|>4): 198; chains: 1; bounding box: 39×40×43 Å

Mean predicted aligned error: 3.67 Å

Sequence (126 aa):
GARGWVFHQNTDLWRVAAPMDGPCWGTFTVGGAWLTNQLYDHYLYTQEEEYLKELYPVMKGAVQFFLDFLVEDPQGKWLVTNPSTSPENPPEGPGYEYFFDEVAGFYYFTTICYGSSIDIQILADL

pLDDT: mean 93.8, std 4.92, range [79.69, 98.56]

Foldseek 3Di:
DFFFDWAFQDDDPVGDRQFPDDQLARLRGCPQLLVLLVQVVVCVVPVDVVSCVVSVSSNVRSVRRLVRQWDADPVSPDTKHPFHFPHNDQDPDPQQDWDQDPVVRDTDGHGTDIHDVVSVVSSVSD

Secondary structure (DSSP, 8-state):
--SS----S---TT---S--S-HHHHT-TTHHHHHHHHHHHHHHHH--HHHHHHHHHHHHHHHHHHHHH-EE-TTSS-EE-SSEESTT-PPSSTT---EEETTTTEEE---EESS-HHHHHHHH--

Solvent-accessible surface area (backbone atoms only — not comparable to full-atom values): 7197 Å² total; per-residue (Å²): 136,61,55,61,51,69,21,20,74,57,69,57,99,84,63,50,40,58,61,45,102,45,68,44,52,22,32,31,63,48,42,42,49,48,54,43,46,60,55,49,48,51,35,74,75,68,66,44,64,70,60,45,64,68,44,45,64,58,49,51,25,32,52,41,18,47,74,58,53,45,40,72,39,99,84,68,81,45,76,25,44,65,72,15,34,47,87,77,40,60,52,92,57,94,84,40,51,80,42,77,37,82,89,80,71,44,79,44,56,45,17,71,42,63,48,25,70,65,54,55,50,46,62,72,72,104

Nearest PDB structures (foldseek):
  4ufc-assembly2_B  TM=9.670E-01  e=1.766E-08  Bacteroides ovatus
  7kmq-assembly1_A  TM=9.277E-01  e=3.841E-08  Xanthomonas citri pv. citri str. 306
  7kmq-assembly1_B  TM=9.272E-01  e=3.841E-08  Xanthomonas citri pv. citri str. 306
  8eq7-assembly2_B  TM=4.951E-01  e=6.236E+00  Thermochaetoides thermophila DSM 1495